Protein AF-A0A2D6HZ93-F1 (afdb_monomer_lite)

Structure (mmCIF, N/CA/C/O backbone):
data_AF-A0A2D6HZ93-F1
#
_entry.id   AF-A0A2D6HZ93-F1
#
loop_
_atom_site.group_PDB
_atom_site.id
_atom_site.type_symbol
_atom_site.label_atom_id
_atom_site.label_alt_id
_atom_site.label_comp_id
_atom_site.label_asym_id
_atom_site.label_entity_id
_atom_site.label_seq_id
_atom_site.pdbx_PDB_ins_code
_atom_site.Cartn_x
_atom_site.Cartn_y
_atom_site.Cartn_z
_atom_site.occupancy
_atom_site.B_iso_or_equiv
_atom_site.auth_seq_id
_atom_site.auth_comp_id
_atom_site.auth_asym_id
_atom_site.auth_atom_id
_atom_site.pdbx_PDB_model_num
ATOM 1 N N . MET A 1 1 ? -13.089 15.864 25.239 1.00 45.09 1 MET A N 1
ATOM 2 C CA . MET A 1 1 ? -12.842 14.523 24.675 1.00 45.09 1 MET A CA 1
ATOM 3 C C . MET A 1 1 ? -12.555 14.722 23.202 1.00 45.09 1 MET A C 1
ATOM 5 O O . MET A 1 1 ? -13.455 15.109 22.472 1.00 45.09 1 MET A O 1
ATOM 9 N N . THR A 1 2 ? -11.300 14.607 22.787 1.00 59.69 2 THR A N 1
ATOM 10 C CA . THR A 1 2 ? -10.955 14.538 21.364 1.00 59.69 2 THR A CA 1
ATOM 11 C C . THR A 1 2 ? -11.439 13.184 20.855 1.00 59.69 2 THR A C 1
ATOM 13 O O . THR A 1 2 ? -11.051 12.157 21.407 1.00 59.69 2 THR A O 1
ATOM 16 N N . ASN A 1 3 ? -12.339 13.175 19.868 1.00 73.50 3 ASN A N 1
ATOM 17 C CA . ASN A 1 3 ? -12.745 11.935 19.207 1.00 73.50 3 ASN A CA 1
ATOM 18 C C . ASN A 1 3 ? -11.493 11.325 18.564 1.00 73.50 3 ASN A C 1
ATOM 20 O O . ASN A 1 3 ? -10.877 11.964 17.708 1.00 73.50 3 ASN A O 1
ATOM 24 N N . ARG A 1 4 ? -11.080 10.135 19.014 1.00 82.44 4 ARG A N 1
ATOM 25 C CA . ARG A 1 4 ? -9.994 9.393 18.364 1.00 82.44 4 ARG A CA 1
ATOM 26 C C . ARG A 1 4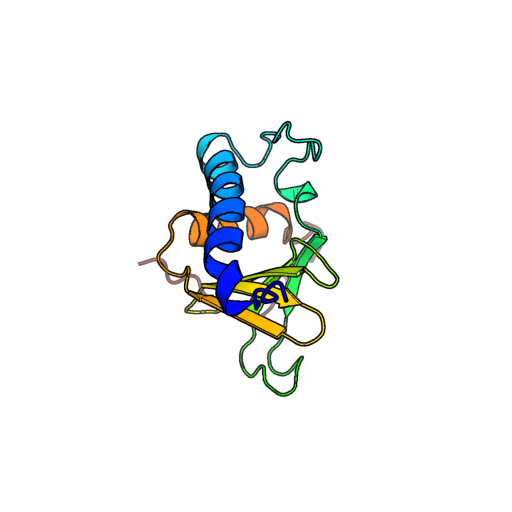 ? -10.496 8.989 16.981 1.00 82.44 4 ARG A C 1
ATOM 28 O O . ARG A 1 4 ? -11.541 8.354 16.889 1.00 82.44 4 ARG A O 1
ATOM 35 N N . LYS A 1 5 ? -9.773 9.387 15.935 1.00 89.06 5 LYS A N 1
ATOM 36 C CA . LYS A 1 5 ? -10.054 8.953 14.564 1.00 89.06 5 LYS A CA 1
ATOM 37 C C . LYS A 1 5 ? -9.798 7.448 14.441 1.00 89.06 5 LYS A C 1
ATOM 39 O O . LYS A 1 5 ? -8.817 6.958 15.002 1.00 89.06 5 LYS A O 1
ATOM 44 N N . THR A 1 6 ? -10.685 6.752 13.745 1.00 92.88 6 THR A N 1
ATOM 45 C CA . THR A 1 6 ? -10.560 5.330 13.391 1.00 92.88 6 THR A CA 1
ATOM 46 C C . THR A 1 6 ? -9.687 5.157 12.150 1.00 92.88 6 THR A C 1
ATOM 48 O O . THR A 1 6 ? -9.429 6.124 11.429 1.00 92.88 6 THR A O 1
ATOM 51 N N . CYS A 1 7 ? -9.267 3.930 11.848 1.00 94.31 7 CYS A N 1
ATOM 52 C CA . CYS A 1 7 ? -8.613 3.615 10.579 1.00 94.31 7 CYS A CA 1
ATOM 53 C C . CYS A 1 7 ? -9.510 3.983 9.393 1.00 94.31 7 CYS A C 1
ATOM 55 O O . CYS A 1 7 ? -9.018 4.523 8.407 1.00 94.31 7 CYS A O 1
ATOM 57 N N . SER A 1 8 ? -10.828 3.787 9.507 1.00 95.62 8 SER A N 1
ATOM 58 C CA . SER A 1 8 ? -11.777 4.174 8.456 1.00 95.62 8 SER A CA 1
ATOM 59 C C . SER A 1 8 ? -11.835 5.687 8.226 1.00 95.62 8 SER A C 1
ATOM 61 O O . SER A 1 8 ? -12.083 6.108 7.101 1.00 95.62 8 SER A O 1
ATOM 63 N N . ASP A 1 9 ? -11.588 6.504 9.254 1.00 95.00 9 ASP A N 1
ATOM 64 C CA . ASP A 1 9 ? -11.527 7.968 9.119 1.00 95.00 9 ASP A CA 1
ATOM 65 C C . ASP A 1 9 ? -10.211 8.451 8.483 1.00 95.00 9 ASP A C 1
ATOM 67 O O . ASP A 1 9 ? -10.104 9.610 8.077 1.00 95.00 9 ASP A O 1
ATOM 71 N N . LEU A 1 10 ? -9.180 7.598 8.472 1.00 95.12 10 LEU A N 1
ATOM 72 C CA . LEU A 1 10 ? -7.809 7.952 8.097 1.00 95.12 10 LEU A CA 1
ATOM 73 C C . LEU A 1 10 ? -7.370 7.346 6.765 1.00 95.12 10 LEU A C 1
ATOM 75 O O . LEU A 1 10 ? -6.578 7.969 6.061 1.00 95.12 10 LEU A O 1
ATOM 79 N N . VAL A 1 11 ? -7.892 6.171 6.405 1.00 97.00 11 VAL A N 1
ATOM 80 C CA . VAL A 1 11 ? -7.391 5.351 5.295 1.00 97.00 11 VAL A CA 1
ATOM 81 C C . VAL A 1 11 ? -7.324 6.106 3.971 1.00 97.00 11 VAL A C 1
ATOM 83 O O . VAL A 1 11 ? -6.335 5.976 3.260 1.00 97.00 11 VAL A O 1
ATOM 86 N N . GLU A 1 12 ? -8.315 6.941 3.650 1.00 96.88 12 GLU A N 1
ATOM 87 C CA . GLU A 1 12 ? -8.301 7.705 2.399 1.00 96.88 12 GLU A CA 1
ATOM 88 C C . GLU A 1 12 ? -7.183 8.746 2.357 1.00 96.88 12 GLU A C 1
ATOM 90 O O . GLU A 1 12 ? -6.573 8.941 1.309 1.00 96.88 12 GLU A O 1
ATOM 95 N N . GLN A 1 13 ? -6.926 9.432 3.474 1.00 96.38 13 GLN A N 1
ATOM 96 C CA . GLN A 1 13 ? -5.857 10.425 3.527 1.00 96.38 13 GLN A CA 1
ATOM 97 C C . GLN A 1 13 ? -4.497 9.732 3.483 1.00 96.38 13 GLN A C 1
ATOM 99 O O . GLN A 1 13 ? -3.664 10.103 2.668 1.00 96.38 13 GLN A O 1
ATOM 104 N N . CYS A 1 14 ? -4.306 8.677 4.280 1.00 95.44 14 CYS A N 1
ATOM 105 C CA . CYS A 1 14 ? -3.063 7.911 4.276 1.00 95.44 14 CYS A CA 1
ATOM 106 C C . CYS A 1 14 ? -2.778 7.291 2.898 1.00 95.44 14 CYS A C 1
ATOM 108 O O . CYS A 1 14 ? -1.641 7.330 2.438 1.00 95.44 14 CYS A O 1
ATOM 110 N N . MET A 1 15 ? -3.805 6.789 2.203 1.00 97.12 15 MET A N 1
ATOM 111 C CA . MET A 1 15 ? -3.675 6.306 0.826 1.00 97.12 15 MET A CA 1
ATOM 112 C C . MET A 1 15 ? -3.213 7.419 -0.117 1.00 97.12 15 MET A C 1
ATOM 114 O O . MET A 1 15 ? -2.284 7.198 -0.888 1.00 97.12 15 MET A O 1
ATOM 118 N N . LYS A 1 16 ? -3.821 8.613 -0.047 1.00 97.56 16 LYS A N 1
ATOM 119 C CA . LYS A 1 16 ? -3.444 9.754 -0.900 1.00 97.56 16 LYS A CA 1
ATOM 120 C C . LYS A 1 16 ? -2.002 10.187 -0.663 1.00 97.56 16 LYS A C 1
ATOM 122 O O . LYS A 1 16 ? -1.283 10.358 -1.639 1.00 97.56 16 LYS A O 1
ATOM 127 N N . ASP A 1 17 ? -1.585 10.275 0.598 1.00 94.75 17 ASP A N 1
ATOM 128 C CA . ASP A 1 17 ? -0.213 10.636 0.962 1.00 94.75 17 ASP A CA 1
ATOM 129 C C . ASP A 1 17 ? 0.788 9.628 0.361 1.00 94.75 17 ASP A C 1
ATOM 131 O O . ASP A 1 17 ? 1.772 10.012 -0.261 1.00 94.75 17 ASP A O 1
ATOM 135 N N . ARG A 1 18 ? 0.509 8.317 0.451 1.00 94.94 18 ARG A N 1
ATOM 136 C CA . ARG A 1 18 ? 1.363 7.292 -0.182 1.00 94.94 18 ARG A CA 1
ATOM 137 C C . ARG A 1 18 ? 1.298 7.319 -1.708 1.00 94.94 18 ARG A C 1
ATOM 139 O O . ARG A 1 18 ? 2.304 7.079 -2.368 1.00 94.94 18 ARG A O 1
ATOM 146 N N . ALA A 1 19 ? 0.135 7.614 -2.280 1.00 96.75 19 ALA A N 1
ATOM 147 C CA . ALA A 1 19 ? -0.029 7.723 -3.723 1.00 96.75 19 ALA A CA 1
ATOM 148 C C . ALA A 1 19 ? 0.780 8.886 -4.313 1.00 96.75 19 ALA A C 1
ATOM 150 O O . ALA A 1 19 ? 1.208 8.783 -5.460 1.00 96.75 19 ALA A O 1
ATOM 151 N N . GLU A 1 20 ? 0.993 9.976 -3.572 1.00 95.81 20 GLU A N 1
ATOM 152 C CA . GLU A 1 20 ? 1.878 11.070 -3.993 1.00 95.81 20 GLU A CA 1
ATOM 153 C C . GLU A 1 20 ? 3.327 10.592 -4.130 1.00 95.81 20 GLU A C 1
ATOM 155 O O . GLU A 1 20 ? 3.937 10.814 -5.177 1.00 95.81 20 GLU A O 1
ATOM 160 N N . ASP A 1 21 ? 3.826 9.831 -3.154 1.00 94.50 21 ASP A N 1
ATOM 161 C CA . ASP A 1 21 ? 5.161 9.226 -3.221 1.00 94.50 21 ASP A CA 1
ATOM 162 C C . ASP A 1 21 ? 5.282 8.268 -4.423 1.00 94.50 21 ASP A C 1
ATOM 164 O O . ASP A 1 21 ? 6.226 8.344 -5.208 1.00 94.50 21 ASP A O 1
ATOM 168 N N . PHE A 1 22 ? 4.291 7.398 -4.650 1.00 96.00 22 PHE A N 1
ATOM 169 C CA . PHE A 1 22 ? 4.315 6.484 -5.802 1.00 96.00 22 PHE A CA 1
ATOM 170 C C . PHE A 1 22 ? 4.248 7.209 -7.144 1.00 96.00 22 PHE A C 1
ATOM 172 O O . PHE A 1 22 ? 4.945 6.829 -8.083 1.00 96.00 22 PHE A O 1
ATOM 179 N N . LYS A 1 23 ? 3.446 8.272 -7.244 1.00 96.25 23 LYS A N 1
ATOM 180 C CA . LYS A 1 23 ? 3.374 9.099 -8.455 1.00 96.25 23 LYS A CA 1
ATOM 181 C C . LYS A 1 23 ? 4.690 9.819 -8.724 1.00 96.25 23 LYS A C 1
ATOM 183 O O . LYS A 1 23 ? 5.056 9.952 -9.887 1.00 96.25 23 LYS A O 1
ATOM 188 N N . PHE A 1 24 ? 5.414 10.221 -7.681 1.00 95.06 24 PHE A N 1
ATOM 189 C CA . PHE A 1 24 ? 6.754 10.776 -7.828 1.00 95.06 24 PHE A CA 1
ATOM 190 C C . PHE A 1 24 ? 7.693 9.775 -8.516 1.00 95.06 24 PHE A C 1
ATOM 192 O O . PHE A 1 24 ? 8.271 10.100 -9.549 1.00 95.06 24 PHE A O 1
ATOM 199 N N . TRP A 1 25 ? 7.799 8.533 -8.037 1.00 95.75 25 TRP A N 1
ATOM 200 C CA . TRP A 1 25 ? 8.650 7.540 -8.714 1.00 95.75 25 TRP A CA 1
ATOM 201 C C . TRP A 1 25 ? 8.120 7.114 -10.085 1.00 95.75 25 TRP A C 1
ATOM 203 O O . TRP A 1 25 ? 8.910 6.801 -10.972 1.00 95.75 25 TRP A O 1
ATOM 213 N N . MET A 1 26 ? 6.804 7.144 -10.299 1.00 95.50 26 MET A N 1
ATOM 214 C CA . MET A 1 26 ? 6.222 6.909 -11.621 1.00 95.50 26 MET A CA 1
ATOM 215 C C . MET A 1 26 ? 6.653 7.980 -12.637 1.00 95.50 26 MET A C 1
ATOM 217 O O . MET A 1 26 ? 6.828 7.671 -13.814 1.00 95.50 26 MET A O 1
ATOM 221 N N . GLU A 1 27 ? 6.835 9.228 -12.197 1.00 95.81 27 GLU A N 1
ATOM 222 C CA . GLU A 1 27 ? 7.279 10.344 -13.040 1.00 95.81 27 GLU A CA 1
ATOM 223 C C . GLU A 1 27 ? 8.807 10.398 -13.199 1.00 95.81 27 GLU A C 1
ATOM 225 O O . GLU A 1 27 ? 9.306 10.631 -14.301 1.00 95.81 27 GLU A O 1
ATOM 230 N N . PHE A 1 28 ? 9.554 10.176 -12.114 1.00 94.50 28 PHE A N 1
ATOM 231 C CA . PHE A 1 28 ? 11.001 10.415 -12.055 1.00 94.50 28 PHE A CA 1
ATOM 232 C C . PHE A 1 28 ? 11.866 9.145 -12.092 1.00 94.50 28 PHE A C 1
ATOM 234 O O . PHE A 1 28 ? 13.089 9.260 -12.174 1.00 94.50 28 PHE A O 1
ATOM 241 N N . GLY A 1 29 ? 11.254 7.959 -12.075 1.00 94.44 29 GLY A N 1
ATOM 242 C CA . GLY A 1 29 ? 11.926 6.654 -12.047 1.00 94.44 29 GLY A CA 1
ATOM 243 C C . GLY A 1 29 ? 12.120 6.109 -10.623 1.00 94.44 29 GLY A C 1
ATOM 244 O O . GLY A 1 29 ? 12.229 6.899 -9.684 1.00 94.44 29 GLY A O 1
ATOM 245 N N . PRO A 1 30 ? 12.171 4.774 -10.424 1.00 93.12 30 PRO A N 1
ATOM 246 C CA . PRO A 1 30 ? 12.215 4.152 -9.093 1.00 93.12 30 PRO A CA 1
ATOM 247 C C . PRO A 1 30 ? 13.501 4.450 -8.304 1.00 93.12 30 PRO A C 1
ATOM 249 O O . PRO A 1 30 ? 13.488 4.435 -7.076 1.00 93.12 30 PRO A O 1
ATOM 252 N N . GLU A 1 31 ? 14.591 4.782 -8.991 1.00 92.00 31 GLU A N 1
ATOM 253 C CA . GLU A 1 31 ? 15.865 5.247 -8.428 1.00 92.00 31 GLU A CA 1
ATOM 254 C C . GLU A 1 31 ? 15.855 6.698 -7.912 1.00 92.00 31 GLU A C 1
ATOM 256 O O . GLU A 1 31 ? 16.792 7.106 -7.214 1.00 92.00 31 GLU A O 1
ATOM 261 N N . ALA A 1 32 ? 14.825 7.491 -8.237 1.00 92.50 32 ALA A N 1
ATOM 262 C CA . ALA A 1 32 ? 14.691 8.847 -7.715 1.00 92.50 32 ALA A CA 1
ATOM 263 C C . ALA A 1 32 ? 14.560 8.832 -6.181 1.00 92.50 32 ALA A C 1
ATOM 265 O O . ALA A 1 32 ? 14.030 7.893 -5.594 1.00 92.50 32 ALA A O 1
ATOM 266 N N . ARG A 1 33 ? 15.045 9.878 -5.504 1.00 89.75 33 ARG A N 1
ATOM 267 C CA . ARG A 1 33 ? 15.026 9.963 -4.034 1.00 89.75 33 ARG A CA 1
ATOM 268 C C . ARG A 1 33 ? 14.029 11.009 -3.563 1.00 89.75 33 ARG A C 1
ATOM 270 O O . ARG A 1 33 ? 14.038 12.130 -4.066 1.00 89.75 33 ARG A O 1
ATOM 277 N N . ILE A 1 34 ? 13.237 10.663 -2.551 1.00 83.00 34 ILE A N 1
ATOM 278 C CA . ILE A 1 34 ? 12.368 11.615 -1.850 1.00 83.00 34 ILE A CA 1
ATOM 279 C C . ILE A 1 34 ? 13.155 12.239 -0.685 1.00 83.00 34 ILE A C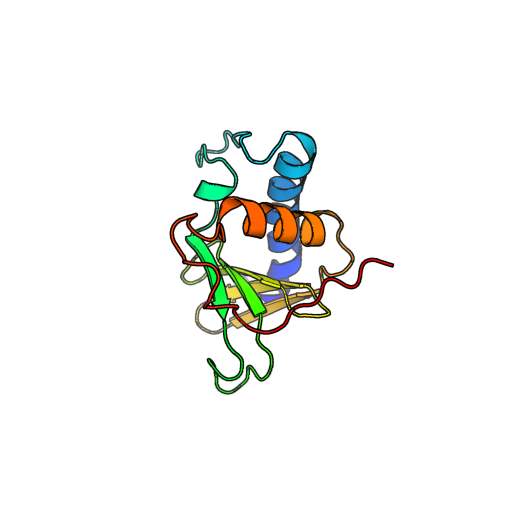 1
ATOM 281 O O . ILE A 1 34 ? 13.521 11.561 0.281 1.00 83.00 34 ILE A O 1
ATOM 285 N N . GLU A 1 35 ? 13.428 13.545 -0.769 1.00 71.31 35 GLU A N 1
ATOM 286 C CA . GLU A 1 35 ? 14.218 14.311 0.212 1.00 71.31 35 GLU A CA 1
ATOM 287 C C . GLU A 1 35 ? 13.418 14.736 1.470 1.00 71.31 35 GLU A C 1
ATOM 289 O O . GLU A 1 35 ? 13.691 15.774 2.056 1.00 71.31 35 GLU A O 1
ATOM 294 N N . ASP A 1 36 ? 12.471 13.926 1.957 1.00 62.12 36 ASP A N 1
ATOM 295 C CA . ASP A 1 36 ? 11.686 14.214 3.181 1.00 62.12 36 ASP A CA 1
ATOM 296 C C . ASP A 1 36 ? 12.176 13.420 4.406 1.00 62.12 36 ASP A C 1
ATOM 298 O O . ASP A 1 36 ? 11.424 12.799 5.159 1.00 62.12 36 ASP A O 1
ATOM 302 N N . GLY A 1 37 ? 13.496 13.389 4.606 1.00 52.50 37 GLY A N 1
ATOM 303 C CA . GLY A 1 37 ? 14.127 12.713 5.750 1.00 52.50 37 GLY A CA 1
ATOM 304 C C . GLY A 1 37 ? 14.140 11.180 5.679 1.00 52.50 37 GLY A C 1
ATOM 305 O O . GLY A 1 37 ? 14.702 10.543 6.569 1.00 52.50 37 GLY A O 1
ATOM 306 N N . LYS A 1 38 ? 13.571 10.592 4.619 1.00 53.19 38 LYS A N 1
ATOM 307 C CA . LYS A 1 38 ? 13.672 9.159 4.301 1.00 53.19 38 LYS A CA 1
ATOM 308 C C . LYS A 1 38 ? 14.756 8.864 3.267 1.00 53.19 38 LYS A C 1
ATOM 310 O O . LYS A 1 38 ? 15.380 7.817 3.356 1.00 53.19 38 LYS A O 1
ATOM 315 N N . GLY A 1 39 ? 15.026 9.796 2.344 1.00 57.97 39 GLY A N 1
ATOM 316 C CA . GLY A 1 39 ? 16.167 9.751 1.422 1.00 57.97 39 GLY A CA 1
ATOM 317 C C . GLY A 1 39 ? 16.253 8.497 0.546 1.00 57.97 39 GLY A C 1
ATOM 318 O O . GLY A 1 39 ? 17.306 8.270 -0.052 1.00 57.97 39 GLY A O 1
ATOM 319 N N . SER A 1 40 ? 15.191 7.694 0.487 1.00 77.88 40 SER A N 1
ATOM 320 C CA . SER A 1 40 ? 15.173 6.377 -0.131 1.00 77.88 40 SER A CA 1
ATOM 321 C C . SER A 1 40 ? 14.628 6.441 -1.555 1.00 77.88 40 SER A C 1
ATOM 323 O O . SER A 1 40 ? 13.782 7.274 -1.893 1.00 77.88 40 SER A O 1
ATOM 325 N N . ASN A 1 41 ? 15.169 5.565 -2.389 1.00 89.06 41 ASN A N 1
ATOM 326 C CA . ASN A 1 41 ? 14.574 5.095 -3.634 1.00 89.06 41 ASN A CA 1
ATOM 327 C C . ASN A 1 41 ? 13.468 4.062 -3.326 1.00 89.06 41 ASN A C 1
ATOM 329 O O . ASN A 1 41 ? 13.244 3.698 -2.168 1.00 89.06 41 ASN A O 1
ATOM 333 N N . LEU A 1 42 ? 12.733 3.625 -4.348 1.00 91.88 42 LEU A N 1
ATOM 334 C CA . LEU A 1 42 ? 11.532 2.801 -4.177 1.00 91.88 42 LEU A CA 1
ATOM 335 C C . LEU A 1 42 ? 11.800 1.439 -3.501 1.00 91.88 42 LEU A C 1
ATOM 337 O O . LEU A 1 42 ? 11.005 0.983 -2.674 1.00 91.88 42 LEU A O 1
ATOM 341 N N . ASP A 1 43 ? 12.920 0.799 -3.824 1.00 89.19 43 ASP A N 1
ATOM 342 C CA . ASP A 1 43 ? 13.364 -0.487 -3.271 1.00 89.19 43 ASP A CA 1
ATOM 343 C C . ASP A 1 43 ? 13.751 -0.404 -1.785 1.00 89.19 43 ASP A C 1
ATOM 345 O O . ASP A 1 43 ? 13.563 -1.375 -1.054 1.00 89.19 43 ASP A O 1
ATOM 349 N N . GLU A 1 44 ? 14.201 0.759 -1.307 1.00 89.69 44 GLU A N 1
ATOM 350 C CA . GLU A 1 44 ? 14.490 1.012 0.114 1.00 89.69 44 GLU A CA 1
ATOM 351 C C . GLU A 1 44 ? 13.302 1.637 0.876 1.00 89.69 44 GLU A C 1
ATOM 353 O O . GLU A 1 44 ? 13.349 1.783 2.099 1.00 89.69 44 GLU A O 1
ATOM 358 N N . TYR A 1 45 ? 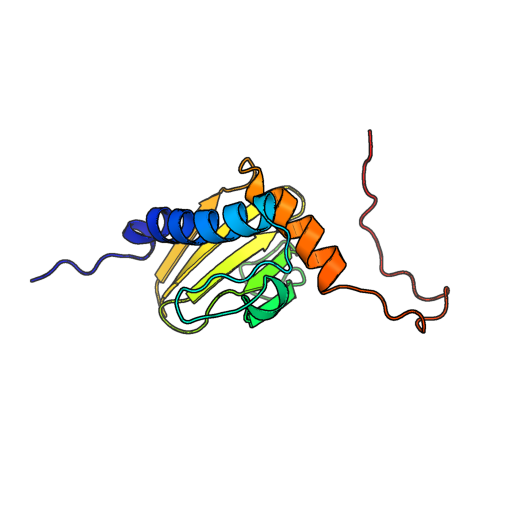12.239 2.053 0.180 1.00 91.75 45 TYR A N 1
ATOM 359 C CA . TYR A 1 45 ? 11.114 2.771 0.789 1.00 91.75 45 TYR A CA 1
ATOM 360 C C . TYR A 1 45 ? 10.185 1.872 1.616 1.00 91.75 45 TYR A C 1
ATOM 362 O O . TYR A 1 45 ? 9.676 2.290 2.661 1.00 91.75 45 TYR A O 1
ATOM 370 N N . GLY A 1 46 ? 9.953 0.647 1.148 1.00 91.75 46 GLY A N 1
ATOM 371 C CA . GLY A 1 46 ? 9.134 -0.346 1.836 1.00 91.75 46 GLY A CA 1
ATOM 372 C C . GLY A 1 46 ? 9.944 -1.220 2.791 1.00 91.75 46 GLY A C 1
ATOM 373 O O . GLY A 1 46 ? 11.162 -1.318 2.713 1.00 91.75 46 GLY A O 1
ATOM 374 N N . LEU A 1 47 ? 9.247 -1.913 3.686 1.00 92.81 47 LEU A N 1
ATOM 375 C CA . LEU A 1 47 ? 9.822 -2.919 4.585 1.00 92.81 47 LEU A CA 1
ATOM 376 C C . LEU A 1 47 ? 9.938 -4.299 3.937 1.00 92.81 47 LEU A C 1
ATOM 378 O O . LEU A 1 47 ? 10.663 -5.156 4.438 1.00 92.81 47 LEU A O 1
ATOM 382 N N . GLY A 1 48 ? 9.198 -4.534 2.856 1.00 92.50 48 GLY A N 1
ATOM 383 C CA . GLY A 1 48 ? 9.293 -5.769 2.095 1.00 92.50 48 GLY A CA 1
ATOM 384 C C . GLY A 1 48 ? 8.206 -5.908 1.042 1.00 92.50 48 GLY A C 1
ATOM 385 O O . GLY A 1 48 ? 7.108 -5.362 1.175 1.00 92.50 48 GLY A O 1
ATOM 386 N N . PHE A 1 49 ? 8.524 -6.685 0.011 1.00 95.38 49 PHE A N 1
ATOM 387 C CA . PHE A 1 49 ? 7.594 -7.119 -1.018 1.00 95.38 49 PHE A CA 1
ATOM 388 C C . PHE A 1 49 ? 7.584 -8.646 -1.059 1.00 95.38 49 PHE A C 1
ATOM 390 O O . PHE A 1 49 ? 8.593 -9.267 -1.384 1.00 95.38 49 PHE A O 1
ATOM 397 N N . ASN A 1 50 ? 6.482 -9.271 -0.640 1.00 94.69 50 ASN A N 1
ATOM 398 C CA . ASN A 1 50 ? 6.438 -10.720 -0.455 1.00 94.69 50 ASN A CA 1
ATOM 399 C C . ASN A 1 50 ? 5.093 -11.324 -0.862 1.00 94.69 50 ASN A C 1
ATOM 401 O O . ASN A 1 50 ? 4.034 -10.739 -0.636 1.00 94.69 50 ASN A O 1
ATOM 405 N N . ARG A 1 51 ? 5.124 -12.546 -1.400 1.00 94.62 51 ARG A N 1
ATOM 406 C CA . ARG A 1 51 ? 3.907 -13.321 -1.650 1.00 94.62 51 ARG A CA 1
ATOM 407 C C . ARG A 1 51 ? 3.335 -13.852 -0.334 1.00 94.62 51 ARG A C 1
ATOM 409 O O . ARG A 1 51 ? 4.056 -14.422 0.484 1.00 94.62 51 ARG A O 1
ATOM 416 N N . VAL A 1 52 ? 2.028 -13.701 -0.156 1.00 95.19 52 VAL A N 1
ATOM 417 C CA . VAL A 1 52 ? 1.225 -14.302 0.911 1.00 95.19 52 VAL A CA 1
ATOM 418 C C . VAL A 1 52 ? 0.352 -15.378 0.272 1.00 95.19 52 VAL A C 1
ATOM 420 O O . VAL A 1 52 ? -0.484 -15.092 -0.585 1.00 95.19 52 VAL A O 1
ATOM 423 N N . SER A 1 53 ? 0.574 -16.637 0.647 1.00 93.94 53 SER A N 1
ATOM 424 C CA . SER A 1 53 ? -0.203 -17.769 0.131 1.00 93.94 53 SER A CA 1
ATOM 425 C C . SER A 1 53 ? -1.651 -17.716 0.618 1.00 93.94 53 SER A C 1
ATOM 427 O O . SER A 1 53 ? -1.939 -17.137 1.663 1.00 93.94 53 SER A O 1
ATOM 429 N N . ALA A 1 54 ? -2.571 -18.330 -0.123 1.00 93.62 54 ALA A N 1
ATOM 430 C CA . ALA A 1 54 ? -3.944 -18.526 0.335 1.00 93.62 54 ALA A CA 1
ATOM 431 C C . ALA A 1 54 ? -3.958 -19.271 1.678 1.00 93.62 54 ALA A C 1
ATOM 433 O O . ALA A 1 54 ? -3.146 -20.175 1.885 1.00 93.62 54 ALA A O 1
ATOM 434 N N . HIS A 1 55 ? -4.883 -18.902 2.563 1.00 93.25 55 HIS A N 1
ATOM 435 C CA . HIS A 1 55 ? -5.047 -19.483 3.897 1.00 93.25 55 HIS A CA 1
ATOM 436 C C . HIS A 1 55 ? -3.809 -19.352 4.800 1.00 93.25 55 HIS A C 1
ATOM 438 O O . HIS A 1 55 ? -3.614 -20.162 5.704 1.00 93.25 55 HIS A O 1
ATOM 444 N N . THR A 1 56 ? -2.967 -18.335 4.575 1.00 93.25 56 THR A N 1
ATOM 445 C CA . THR A 1 56 ? -1.927 -17.962 5.551 1.00 93.25 56 THR A CA 1
ATOM 446 C C . THR A 1 56 ? -2.571 -17.428 6.831 1.00 93.25 56 THR A C 1
ATOM 448 O O . THR A 1 56 ? -2.079 -17.692 7.927 1.00 93.25 56 THR A O 1
ATOM 451 N N . PHE A 1 57 ? -3.686 -16.705 6.685 1.00 90.00 57 PHE A N 1
ATOM 452 C CA . PHE A 1 57 ? -4.554 -16.271 7.780 1.00 90.00 57 PHE A CA 1
ATOM 453 C C . PHE A 1 57 ? -5.949 -16.897 7.635 1.00 90.00 57 PHE A C 1
ATOM 455 O O . PHE A 1 57 ? -6.382 -17.205 6.520 1.00 90.00 57 PHE A O 1
ATOM 462 N N . ASP A 1 58 ? -6.655 -17.075 8.757 1.00 88.12 58 ASP A N 1
ATOM 463 C CA . ASP A 1 58 ? -7.943 -17.789 8.806 1.00 88.12 58 ASP A CA 1
ATOM 464 C C . ASP A 1 58 ? -9.024 -17.154 7.907 1.00 88.12 58 ASP A C 1
ATOM 466 O O . ASP A 1 58 ? -9.866 -17.856 7.348 1.00 88.12 58 ASP A O 1
ATOM 470 N N . ASP A 1 59 ? -8.993 -15.832 7.729 1.00 88.75 59 ASP A N 1
ATOM 471 C CA . ASP A 1 59 ? -9.958 -15.029 6.968 1.00 88.75 59 ASP A CA 1
ATOM 472 C C . ASP A 1 59 ? -9.451 -14.601 5.577 1.00 88.75 59 ASP A C 1
ATOM 474 O O . ASP A 1 59 ? -10.018 -13.716 4.932 1.00 88.75 59 ASP A O 1
ATOM 478 N N . GLN A 1 60 ? -8.401 -15.255 5.081 1.00 91.75 60 GLN A N 1
ATOM 479 C CA . GLN A 1 60 ? -7.700 -14.883 3.856 1.00 91.75 60 GLN A CA 1
ATOM 480 C C . GLN A 1 60 ? -7.693 -16.042 2.838 1.00 91.75 60 GLN A C 1
ATOM 482 O O . GLN A 1 60 ? -6.717 -16.784 2.741 1.00 91.75 60 GLN A O 1
ATOM 487 N N . PRO A 1 61 ? -8.770 -16.233 2.050 1.00 92.44 61 PRO A N 1
ATOM 488 C CA . PRO A 1 61 ? -8.888 -17.371 1.130 1.00 92.44 61 PRO A CA 1
ATOM 489 C C . PRO A 1 61 ? -8.065 -17.241 -0.163 1.00 92.44 61 PRO A C 1
ATOM 491 O O . PRO A 1 61 ? -7.833 -18.235 -0.841 1.00 92.44 61 PRO A O 1
ATOM 494 N N . GLU A 1 62 ? -7.631 -16.036 -0.531 1.00 94.19 62 GLU A N 1
ATOM 495 C CA . GLU A 1 62 ? -6.949 -15.758 -1.802 1.00 94.19 62 GLU A CA 1
ATOM 496 C C . GLU A 1 62 ? -5.501 -15.337 -1.574 1.00 94.19 62 GLU A C 1
ATOM 498 O O . GLU A 1 62 ? -5.251 -14.462 -0.749 1.00 94.19 62 GLU A O 1
ATOM 503 N N . ALA A 1 63 ? -4.557 -15.895 -2.335 1.00 94.69 63 ALA A N 1
ATOM 504 C CA . ALA A 1 63 ? -3.165 -15.445 -2.320 1.00 94.69 63 ALA A CA 1
ATOM 505 C C . ALA A 1 63 ? -3.017 -14.026 -2.903 1.00 94.69 63 ALA A C 1
ATOM 507 O O . ALA A 1 63 ? -3.770 -13.636 -3.795 1.00 94.69 63 ALA A O 1
ATOM 508 N N . TYR A 1 64 ? -2.019 -13.280 -2.432 1.00 96.56 64 TYR A N 1
ATOM 509 C CA . TYR A 1 64 ? -1.691 -11.941 -2.933 1.00 96.56 64 TYR A CA 1
ATOM 510 C C . TYR A 1 64 ? -0.212 -11.614 -2.728 1.00 96.56 64 TYR A C 1
ATOM 512 O O . TYR A 1 64 ? 0.454 -12.223 -1.891 1.00 96.56 64 TYR A O 1
ATOM 520 N N . TYR A 1 65 ? 0.305 -10.632 -3.461 1.00 97.31 65 TYR A N 1
ATOM 521 C CA . TYR A 1 65 ? 1.571 -9.985 -3.116 1.00 97.31 65 TYR A CA 1
ATOM 522 C C . TYR A 1 65 ? 1.317 -8.830 -2.161 1.00 97.31 65 TYR A C 1
ATOM 524 O O . TYR A 1 65 ? 0.367 -8.067 -2.329 1.00 97.31 65 TYR A O 1
ATOM 532 N N . ARG A 1 66 ? 2.167 -8.695 -1.151 1.00 97.19 66 ARG A N 1
ATOM 533 C CA . ARG A 1 66 ? 2.102 -7.629 -0.161 1.00 97.19 66 ARG A CA 1
ATOM 534 C C . ARG A 1 66 ? 3.322 -6.742 -0.293 1.00 97.19 66 ARG A C 1
ATOM 536 O O . ARG A 1 66 ? 4.434 -7.230 -0.122 1.00 97.19 66 ARG A O 1
ATOM 543 N N . TYR A 1 67 ? 3.095 -5.451 -0.492 1.00 97.38 67 TYR A N 1
ATOM 544 C CA . TYR A 1 67 ? 4.099 -4.424 -0.259 1.00 97.38 67 TYR A CA 1
ATOM 545 C C . TYR A 1 67 ? 3.846 -3.764 1.093 1.00 97.38 67 TYR A C 1
ATOM 547 O O . TYR A 1 67 ? 2.866 -3.041 1.267 1.00 97.38 67 TYR A O 1
ATOM 555 N N . GLN A 1 68 ? 4.697 -4.060 2.070 1.00 96.00 68 GLN A N 1
ATOM 556 C CA . GLN A 1 68 ? 4.574 -3.550 3.430 1.00 96.00 68 GLN A CA 1
ATOM 557 C C . GLN A 1 68 ? 5.341 -2.230 3.557 1.00 96.00 68 GLN A C 1
ATOM 559 O O . GLN A 1 68 ? 6.544 -2.200 3.324 1.00 96.00 68 GLN A O 1
ATOM 564 N N . LEU A 1 69 ? 4.668 -1.147 3.950 1.00 93.75 69 LEU A N 1
ATOM 565 C CA . LEU A 1 69 ? 5.240 0.207 4.005 1.00 93.75 69 LEU A CA 1
ATOM 566 C C . LEU A 1 69 ? 5.627 0.634 5.422 1.00 93.75 69 LEU A C 1
ATOM 568 O O . LEU A 1 69 ? 6.566 1.405 5.620 1.00 93.75 69 LEU A O 1
ATOM 572 N N . SER A 1 70 ? 4.902 0.143 6.422 1.00 91.81 70 SER A N 1
ATOM 573 C CA . SER A 1 70 ? 5.220 0.361 7.829 1.00 91.81 70 SER A CA 1
ATOM 574 C C . SER A 1 70 ? 4.710 -0.791 8.697 1.00 91.81 70 SER A C 1
ATOM 576 O O . SER A 1 70 ? 4.038 -1.713 8.229 1.00 91.81 70 SER A O 1
ATOM 578 N N . TRP A 1 71 ? 5.066 -0.782 9.978 1.00 85.56 71 TRP A N 1
ATOM 579 C CA . TRP A 1 71 ? 4.711 -1.824 10.938 1.00 85.56 71 TRP A CA 1
ATOM 580 C C . TRP A 1 71 ? 4.389 -1.200 12.298 1.00 85.56 71 TRP A C 1
ATOM 582 O O . TRP A 1 71 ? 4.929 -0.152 12.650 1.00 85.56 71 TRP A O 1
ATOM 592 N N . GLY A 1 72 ? 3.530 -1.867 13.072 1.00 80.75 72 GLY A N 1
ATOM 593 C CA . GLY A 1 72 ? 3.016 -1.359 14.345 1.00 80.75 72 GLY A CA 1
ATOM 594 C C . GLY A 1 72 ? 1.640 -0.704 14.202 1.00 80.75 72 GLY A C 1
ATOM 595 O O . GLY A 1 72 ? 0.926 -0.949 13.238 1.00 80.75 72 GLY A O 1
ATOM 596 N N . GLY A 1 73 ? 1.245 0.089 15.195 1.00 76.06 73 GLY A N 1
ATOM 597 C CA . GLY A 1 73 ? -0.006 0.848 15.172 1.00 76.06 73 GLY A CA 1
ATOM 598 C C . GLY A 1 73 ? 0.307 2.338 15.185 1.00 76.06 73 GLY A C 1
ATOM 599 O O . GLY A 1 73 ? 0.523 2.874 16.279 1.00 76.06 73 GLY A O 1
ATOM 600 N N . PRO A 1 74 ? 0.424 2.993 14.014 1.00 88.75 74 PRO A N 1
ATOM 601 C CA . PRO A 1 74 ? -0.128 2.587 12.710 1.00 88.75 74 PRO A CA 1
ATOM 602 C C . PRO A 1 74 ? 0.816 1.803 11.771 1.00 88.75 74 PRO A C 1
ATOM 604 O O . PRO A 1 74 ? 2.036 1.954 11.836 1.00 88.75 74 PRO A O 1
ATOM 607 N N . SER A 1 75 ? 0.219 1.018 10.867 1.00 93.31 75 SER A N 1
ATOM 608 C CA . SER A 1 75 ? 0.854 0.277 9.770 1.00 93.31 75 SER A CA 1
ATOM 609 C C . SER A 1 75 ? 0.091 0.489 8.457 1.00 93.31 75 SER A C 1
ATOM 611 O O . SER A 1 75 ? -1.121 0.706 8.458 1.00 93.31 75 SER A O 1
ATOM 613 N N . ASP A 1 76 ? 0.791 0.420 7.329 1.00 94.81 76 ASP A N 1
ATOM 614 C CA . ASP A 1 76 ? 0.208 0.467 5.994 1.00 94.81 76 ASP A CA 1
ATOM 615 C C . ASP A 1 76 ? 0.862 -0.515 5.021 1.00 94.81 76 ASP A C 1
ATOM 617 O O . ASP A 1 76 ? 2.046 -0.855 5.121 1.00 94.81 76 ASP A O 1
ATOM 621 N N . GLU A 1 77 ? 0.056 -0.988 4.076 1.00 97.0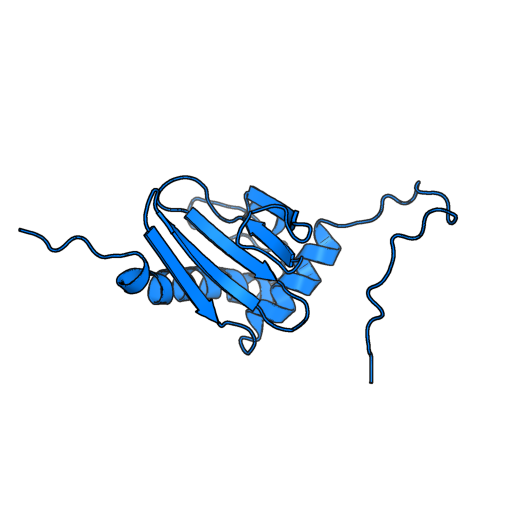6 77 GLU A N 1
ATOM 622 C CA . GLU A 1 77 ? 0.465 -1.957 3.064 1.00 97.06 77 GLU A CA 1
ATOM 623 C C . GLU A 1 77 ? -0.414 -1.870 1.808 1.00 97.06 77 GLU A C 1
ATOM 625 O O . GLU A 1 77 ? -1.589 -1.504 1.870 1.00 97.06 77 GLU A O 1
ATOM 630 N N . VAL A 1 78 ? 0.154 -2.247 0.663 1.00 98.19 78 VAL A N 1
ATOM 631 C CA . VAL A 1 78 ? -0.580 -2.454 -0.593 1.00 98.19 78 VAL A CA 1
ATOM 632 C C . VAL A 1 78 ? -0.644 -3.951 -0.867 1.00 98.19 78 VAL A C 1
ATOM 634 O O . VAL A 1 78 ? 0.374 -4.646 -0.816 1.00 98.19 78 VAL A O 1
ATOM 637 N N . ARG A 1 79 ? -1.845 -4.464 -1.131 1.00 97.81 79 ARG A N 1
ATOM 638 C CA . ARG A 1 79 ? -2.098 -5.879 -1.409 1.00 97.81 79 ARG A CA 1
ATOM 639 C C . ARG A 1 79 ? -2.552 -6.049 -2.855 1.00 97.81 79 ARG A C 1
ATOM 641 O O . ARG A 1 79 ? -3.577 -5.495 -3.247 1.00 97.81 79 ARG A O 1
ATOM 648 N N . PHE A 1 80 ? -1.808 -6.840 -3.618 1.00 97.88 80 PHE A N 1
ATOM 649 C CA . PHE A 1 80 ? -2.045 -7.120 -5.033 1.00 97.88 80 PHE A CA 1
ATOM 650 C C . PHE A 1 80 ? -2.608 -8.532 -5.193 1.00 97.88 80 PHE A C 1
ATOM 652 O O . PHE A 1 80 ? -1.884 -9.525 -5.072 1.00 97.88 80 PHE A O 1
ATOM 659 N N . PHE A 1 81 ? -3.914 -8.618 -5.422 1.00 96.62 81 PHE A N 1
ATOM 660 C CA . PHE A 1 81 ? -4.611 -9.862 -5.734 1.00 96.62 81 PHE A CA 1
ATOM 661 C C . PHE A 1 81 ? -4.684 -10.057 -7.253 1.00 96.62 81 PHE A C 1
ATOM 663 O O . PHE A 1 81 ? -4.367 -9.158 -8.026 1.00 96.62 81 PHE A O 1
ATOM 670 N N . GLN A 1 82 ? -5.198 -11.210 -7.687 1.00 91.94 82 GLN A N 1
ATOM 671 C CA . GLN 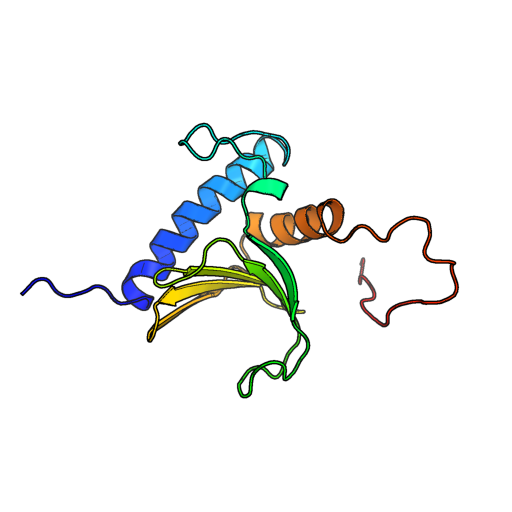A 1 82 ? -5.414 -11.524 -9.106 1.00 91.94 82 GLN A CA 1
ATOM 672 C C . GLN A 1 82 ? -6.195 -10.453 -9.879 1.00 91.94 82 GLN A C 1
ATOM 674 O O . GLN A 1 82 ? -5.934 -10.217 -11.053 1.00 91.94 82 GLN A O 1
ATOM 679 N N . ASN A 1 83 ? -7.225 -9.886 -9.251 1.00 92.94 83 ASN A N 1
ATOM 680 C CA . ASN A 1 83 ? -8.235 -9.064 -9.916 1.00 92.94 83 ASN A CA 1
ATOM 681 C C . ASN A 1 83 ? -8.518 -7.738 -9.204 1.00 92.94 83 ASN A C 1
ATOM 683 O O . ASN A 1 83 ? -9.419 -7.014 -9.625 1.00 92.94 83 ASN A O 1
ATOM 687 N N . ARG A 1 84 ? -7.809 -7.449 -8.110 1.00 96.50 84 ARG A N 1
ATOM 688 C CA . ARG A 1 84 ? -8.003 -6.237 -7.316 1.00 96.50 84 ARG A CA 1
ATOM 689 C C . ARG A 1 84 ? -6.715 -5.818 -6.630 1.00 96.50 84 ARG A C 1
ATOM 691 O O . ARG A 1 84 ? -5.880 -6.659 -6.293 1.00 96.50 84 ARG A O 1
ATOM 698 N N . ILE A 1 85 ? -6.606 -4.528 -6.362 1.00 98.25 85 ILE A N 1
ATOM 699 C CA . ILE A 1 85 ? -5.519 -3.951 -5.580 1.00 98.25 85 ILE A CA 1
ATOM 700 C C . ILE A 1 85 ? -6.134 -3.161 -4.433 1.00 98.25 85 ILE A C 1
ATOM 702 O O . ILE A 1 85 ? -7.028 -2.341 -4.634 1.00 98.25 85 ILE A O 1
ATOM 706 N N . GLU A 1 86 ? -5.666 -3.422 -3.219 1.00 98.31 86 GLU A N 1
ATOM 707 C CA . GLU A 1 86 ? -6.196 -2.800 -2.010 1.00 98.31 86 GLU A CA 1
ATOM 708 C C . GLU A 1 86 ? -5.075 -2.097 -1.246 1.00 98.31 86 GLU A C 1
ATOM 710 O O . GLU A 1 86 ? -4.053 -2.711 -0.933 1.00 98.31 86 GLU A O 1
ATOM 715 N N . TYR A 1 87 ? -5.287 -0.833 -0.887 1.00 98.44 87 TYR A N 1
ATOM 716 C CA . TYR A 1 87 ? -4.483 -0.161 0.130 1.00 98.44 87 TYR A CA 1
ATOM 717 C C . TYR A 1 87 ? -5.104 -0.420 1.498 1.00 98.44 87 TYR A C 1
ATOM 719 O O . TYR A 1 87 ? -6.302 -0.199 1.682 1.00 98.44 87 TYR A O 1
ATOM 727 N N . TRP A 1 88 ? -4.298 -0.864 2.455 1.00 97.62 88 TRP A N 1
ATOM 728 C CA . TRP A 1 88 ? -4.721 -1.145 3.820 1.00 97.62 88 TRP A CA 1
ATOM 729 C C . TRP A 1 88 ? -4.018 -0.215 4.799 1.00 97.62 88 TRP A C 1
ATOM 731 O O . TRP A 1 88 ? -2.800 -0.055 4.759 1.00 97.62 88 TRP A O 1
ATOM 741 N N . TYR A 1 89 ? -4.808 0.345 5.711 1.00 97.38 89 TYR A N 1
ATOM 742 C CA . TYR A 1 89 ? -4.339 1.075 6.877 1.00 97.38 89 TYR A CA 1
ATOM 743 C C . TYR A 1 89 ? -4.773 0.331 8.136 1.00 97.38 89 TYR A C 1
ATOM 745 O O . TYR A 1 89 ? -5.962 0.070 8.338 1.00 97.38 89 TYR A O 1
ATOM 753 N N . LEU A 1 90 ? -3.801 -0.021 8.967 1.00 94.81 90 LEU A N 1
ATOM 754 C CA . LEU A 1 90 ? -3.956 -0.896 10.119 1.00 94.81 90 LEU A CA 1
ATOM 755 C C . LEU A 1 90 ? -3.483 -0.184 11.392 1.00 94.81 90 LEU A C 1
ATOM 757 O O . LEU A 1 90 ? -2.486 0.534 11.399 1.00 94.81 90 LEU A O 1
ATOM 761 N N . ASP A 1 91 ? -4.179 -0.422 12.493 1.00 92.25 91 ASP A N 1
ATOM 762 C CA . ASP A 1 91 ? -3.757 -0.126 13.861 1.00 92.25 91 ASP A CA 1
ATOM 763 C C . ASP A 1 91 ? -4.009 -1.396 14.696 1.00 92.25 91 ASP A C 1
ATOM 765 O O . ASP A 1 91 ? -4.747 -2.283 14.277 1.00 92.25 91 ASP A O 1
ATOM 769 N N . TRP A 1 92 ? -3.403 -1.527 15.876 1.00 85.19 92 TRP A N 1
ATOM 770 C CA . TRP A 1 92 ? -3.34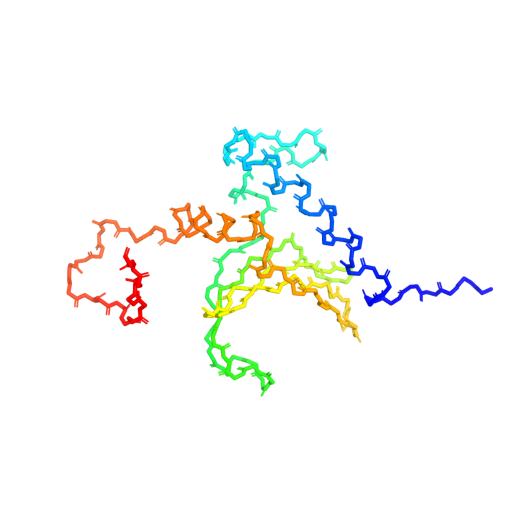8 -2.773 16.664 1.00 85.19 92 TRP A CA 1
ATOM 771 C C . TRP A 1 92 ? -4.667 -3.564 16.785 1.00 85.19 92 TRP A C 1
ATOM 773 O O . TRP A 1 92 ? -4.627 -4.782 16.944 1.00 85.19 92 TRP A O 1
ATOM 783 N N . PHE A 1 93 ? -5.820 -2.887 16.736 1.00 87.62 93 PHE A N 1
ATOM 784 C CA . PHE A 1 93 ? -7.156 -3.488 16.828 1.00 87.62 93 PHE A CA 1
ATOM 785 C C . PHE A 1 93 ? -8.168 -2.889 15.834 1.00 87.62 93 PHE A C 1
ATOM 787 O O . PHE A 1 93 ? -9.373 -3.029 16.039 1.00 87.62 93 PHE A O 1
ATOM 794 N N . ASP A 1 94 ? -7.704 -2.177 14.806 1.00 93.12 94 ASP A N 1
ATOM 795 C CA . ASP A 1 94 ? -8.552 -1.522 13.806 1.00 93.12 94 ASP A CA 1
ATOM 796 C C . ASP A 1 94 ? -7.898 -1.631 12.425 1.00 93.12 94 ASP A C 1
ATOM 798 O O . ASP A 1 94 ? -6.680 -1.714 12.292 1.00 93.12 94 ASP A O 1
ATOM 802 N N . GLY A 1 95 ? -8.708 -1.667 11.381 1.00 94.25 95 GLY A N 1
ATOM 803 C CA . GLY A 1 95 ? -8.223 -1.824 10.025 1.00 94.25 95 GLY A CA 1
ATOM 804 C C . GLY A 1 95 ? -9.249 -1.331 9.030 1.00 94.25 95 GLY A C 1
ATOM 805 O O . GLY A 1 95 ? -10.432 -1.655 9.119 1.00 94.25 95 GLY A O 1
ATOM 806 N N . ALA A 1 96 ? -8.787 -0.558 8.058 1.00 97.12 96 ALA A N 1
ATOM 807 C CA . ALA A 1 96 ? -9.608 -0.094 6.958 1.00 97.12 96 ALA A CA 1
ATOM 808 C C . ALA A 1 96 ? -8.839 -0.209 5.650 1.00 97.12 96 ALA A C 1
ATOM 810 O O . ALA A 1 96 ? -7.608 -0.190 5.624 1.00 97.12 96 ALA A O 1
ATOM 811 N N . LYS A 1 97 ? -9.584 -0.328 4.554 1.00 97.50 97 LYS A N 1
ATOM 812 C CA . LYS A 1 97 ? -9.011 -0.470 3.223 1.00 97.50 97 LYS A CA 1
ATOM 813 C C . LYS A 1 97 ? -9.723 0.397 2.205 1.00 97.50 97 LYS A C 1
ATOM 815 O O . LYS A 1 97 ? -10.906 0.699 2.363 1.00 97.50 97 LYS A O 1
ATOM 820 N N . VAL A 1 98 ? -9.000 0.733 1.147 1.00 98.06 98 VAL A N 1
ATOM 821 C CA . VAL A 1 98 ? -9.518 1.406 -0.044 1.00 98.06 98 VAL A CA 1
ATOM 822 C C . VAL A 1 98 ? -9.160 0.559 -1.259 1.00 98.06 98 VAL A C 1
ATOM 824 O O . VAL A 1 98 ? -8.032 0.079 -1.379 1.00 98.06 98 VAL A O 1
ATOM 827 N N . ASP A 1 99 ? -10.135 0.364 -2.143 1.00 98.19 99 ASP A N 1
ATOM 828 C CA . ASP A 1 99 ? -9.910 -0.244 -3.452 1.00 98.19 99 ASP A CA 1
ATOM 829 C C . ASP A 1 99 ? -9.191 0.768 -4.353 1.00 98.19 99 ASP A C 1
ATOM 831 O O . ASP A 1 99 ? -9.692 1.869 -4.585 1.00 98.19 99 ASP A O 1
ATOM 835 N N . VAL A 1 100 ? -8.004 0.395 -4.827 1.00 98.19 100 VAL A N 1
ATOM 836 C CA . VAL A 1 100 ? -7.147 1.210 -5.699 1.00 98.19 100 VAL A CA 1
ATOM 837 C C . VAL A 1 100 ? -6.900 0.515 -7.040 1.00 98.19 100 VAL A C 1
ATOM 839 O O . VAL A 1 100 ? -5.986 0.875 -7.773 1.00 98.19 100 VAL A O 1
ATOM 842 N N . THR A 1 101 ? -7.726 -0.471 -7.398 1.00 97.88 101 THR A N 1
ATOM 843 C CA . THR A 1 101 ? -7.582 -1.275 -8.625 1.00 97.88 101 THR A CA 1
ATOM 844 C C . THR A 1 101 ? -7.534 -0.421 -9.894 1.00 97.88 101 THR A C 1
ATOM 846 O O . THR A 1 101 ? -6.870 -0.778 -10.862 1.00 97.88 101 THR A O 1
ATOM 849 N N . HIS A 1 102 ? -8.229 0.718 -9.903 1.00 96.50 102 HIS A N 1
ATOM 850 C CA . HIS A 1 102 ? -8.298 1.624 -11.053 1.00 96.50 102 HIS A CA 1
ATOM 851 C C . HIS A 1 102 ? -7.327 2.807 -10.974 1.00 96.50 102 HIS A C 1
ATOM 853 O O . HIS A 1 102 ? -7.369 3.690 -11.830 1.00 96.50 102 HIS A O 1
ATOM 859 N N . GLU A 1 103 ? -6.454 2.834 -9.970 1.00 97.19 103 GLU A N 1
ATOM 860 C CA . GLU A 1 103 ? -5.426 3.855 -9.853 1.00 97.19 103 GLU A CA 1
ATOM 861 C C . GLU A 1 103 ? -4.204 3.490 -10.717 1.00 97.19 103 GLU A C 1
ATOM 863 O O . GLU A 1 103 ? -3.605 2.432 -10.508 1.00 97.19 103 GLU A O 1
ATOM 868 N N . PRO A 1 104 ? -3.767 4.354 -11.655 1.00 97.00 104 PRO A N 1
ATOM 869 C CA . PRO A 1 104 ? -2.637 4.046 -12.537 1.00 97.00 104 PRO A CA 1
ATOM 870 C C . PRO A 1 104 ? -1.336 3.736 -11.790 1.00 97.00 104 PRO A C 1
ATOM 872 O O . PRO A 1 104 ? -0.580 2.859 -12.204 1.00 97.00 104 PRO A O 1
ATOM 875 N N . TRP A 1 105 ? -1.096 4.425 -10.669 1.00 97.50 105 TRP A N 1
ATOM 876 C CA . TRP A 1 105 ? 0.089 4.203 -9.842 1.00 97.50 105 TRP A CA 1
ATOM 877 C C . TRP A 1 105 ? 0.095 2.808 -9.213 1.00 97.50 105 TRP A C 1
ATOM 879 O O . TRP A 1 105 ? 1.167 2.266 -8.989 1.00 97.50 105 TRP A O 1
ATOM 889 N N . ALA A 1 106 ? -1.070 2.215 -8.933 1.00 97.19 106 ALA A N 1
ATOM 890 C CA . ALA A 1 106 ? -1.159 0.939 -8.231 1.00 97.19 106 ALA A CA 1
ATOM 891 C C . ALA A 1 106 ? -0.751 -0.229 -9.136 1.00 97.19 106 ALA A C 1
ATOM 893 O O . ALA A 1 106 ? 0.017 -1.089 -8.713 1.00 97.19 106 ALA A O 1
ATOM 894 N N . ALA A 1 107 ? -1.213 -0.229 -10.390 1.00 95.38 107 ALA A N 1
ATOM 895 C CA . ALA A 1 107 ? -0.780 -1.210 -11.385 1.00 95.38 107 ALA A CA 1
ATOM 896 C C . ALA A 1 107 ? 0.719 -1.063 -11.690 1.00 95.38 107 ALA A C 1
ATOM 898 O O . ALA A 1 107 ? 1.462 -2.035 -11.594 1.00 95.38 107 ALA A O 1
ATOM 899 N N . TRP A 1 108 ? 1.172 0.171 -11.947 1.00 97.38 108 TRP A N 1
ATOM 900 C CA . TRP A 1 108 ? 2.589 0.468 -12.171 1.00 97.38 108 TRP A CA 1
ATOM 901 C C . TRP A 1 108 ? 3.475 0.018 -10.999 1.00 97.38 108 TRP A C 1
ATOM 903 O O . TRP A 1 108 ? 4.540 -0.556 -11.218 1.00 97.38 108 TRP A O 1
ATOM 913 N N . LEU A 1 109 ? 3.022 0.239 -9.759 1.00 97.19 109 LEU A N 1
ATOM 914 C CA . LEU A 1 109 ? 3.756 -0.126 -8.550 1.00 97.19 109 LEU A CA 1
ATOM 915 C C . LEU A 1 109 ? 3.988 -1.639 -8.453 1.00 97.19 109 LEU A C 1
ATOM 917 O O . LEU A 1 109 ? 5.058 -2.057 -8.023 1.00 97.19 109 LEU A O 1
ATOM 921 N N . PHE A 1 110 ? 3.013 -2.464 -8.841 1.00 95.75 110 PHE A N 1
ATOM 922 C CA . PHE A 1 110 ? 3.204 -3.914 -8.846 1.00 95.75 110 PHE A CA 1
ATOM 923 C C . PHE A 1 110 ? 4.288 -4.329 -9.840 1.00 95.75 110 PHE A C 1
ATOM 925 O O . PHE A 1 110 ? 5.220 -5.027 -9.449 1.00 95.75 110 PHE A O 1
ATOM 932 N N . ASP A 1 111 ? 4.184 -3.861 -11.087 1.00 94.69 111 ASP A N 1
ATOM 933 C CA . ASP A 1 111 ? 5.110 -4.227 -12.162 1.00 94.69 111 ASP A CA 1
ATOM 934 C C . ASP A 1 111 ? 6.552 -3.851 -11.795 1.00 94.69 111 ASP A C 1
ATOM 936 O O . ASP A 1 111 ? 7.458 -4.679 -11.879 1.00 94.69 111 ASP A O 1
ATOM 940 N N . VAL A 1 112 ? 6.760 -2.625 -11.302 1.00 95.25 112 VAL A N 1
ATOM 941 C CA . VAL A 1 112 ? 8.098 -2.148 -10.934 1.00 95.25 112 VAL A CA 1
ATOM 942 C C . VAL A 1 112 ? 8.655 -2.867 -9.701 1.00 95.25 112 VAL A C 1
ATOM 944 O O . VAL A 1 112 ? 9.830 -3.219 -9.685 1.00 95.25 112 VAL A O 1
ATOM 947 N N . LEU A 1 113 ? 7.842 -3.132 -8.670 1.00 94.81 113 LEU A N 1
ATOM 948 C CA . LEU A 1 113 ? 8.308 -3.860 -7.483 1.00 94.81 113 LEU A CA 1
ATOM 949 C C . LEU A 1 113 ? 8.628 -5.318 -7.808 1.00 94.81 113 LEU A C 1
ATOM 951 O O . LEU A 1 113 ? 9.579 -5.866 -7.252 1.00 94.81 113 LEU A O 1
ATOM 955 N N . PHE A 1 114 ? 7.847 -5.944 -8.686 1.00 92.50 114 PHE A N 1
ATOM 956 C CA . PHE A 1 114 ? 8.093 -7.311 -9.122 1.00 92.50 114 PHE A CA 1
ATOM 957 C C . PHE A 1 114 ? 9.435 -7.418 -9.852 1.00 92.50 114 PHE A C 1
ATOM 959 O O . PHE A 1 114 ? 10.264 -8.241 -9.465 1.00 92.50 114 PHE A O 1
ATOM 966 N N . ASP A 1 115 ? 9.695 -6.525 -10.810 1.00 91.69 115 ASP A N 1
ATOM 967 C CA . ASP A 1 115 ? 10.972 -6.472 -11.533 1.00 91.69 115 ASP A CA 1
ATOM 968 C C . ASP A 1 115 ? 12.167 -6.181 -10.610 1.00 91.69 115 ASP A C 1
ATOM 970 O O . ASP A 1 115 ? 13.227 -6.797 -10.748 1.00 91.69 115 ASP A O 1
ATOM 974 N N . LEU A 1 116 ? 12.005 -5.259 -9.654 1.00 90.12 116 LEU A N 1
ATOM 975 C CA . LEU A 1 116 ? 13.083 -4.842 -8.753 1.00 90.12 116 LEU A CA 1
ATOM 976 C C . LEU A 1 116 ? 13.397 -5.868 -7.657 1.00 90.12 116 LEU A C 1
ATOM 978 O O . LEU A 1 116 ? 14.560 -6.021 -7.284 1.00 90.12 116 LEU A O 1
ATOM 982 N N . LEU A 1 117 ? 12.381 -6.532 -7.096 1.00 88.25 117 LEU A N 1
ATOM 983 C CA . LEU A 1 117 ? 12.506 -7.261 -5.825 1.00 88.25 117 LEU A CA 1
ATOM 984 C C . LEU A 1 117 ? 12.236 -8.765 -5.927 1.00 88.25 117 LEU A C 1
ATOM 986 O O . LEU A 1 117 ? 12.549 -9.493 -4.985 1.00 88.25 117 LEU A O 1
ATOM 990 N N . VAL A 1 118 ? 11.666 -9.246 -7.034 1.00 85.25 118 VAL A N 1
ATOM 991 C CA . VAL A 1 118 ? 11.339 -10.671 -7.245 1.00 85.25 118 VAL A CA 1
ATOM 992 C C . VAL A 1 118 ? 12.241 -11.288 -8.318 1.00 85.25 118 VAL A C 1
ATOM 994 O O . VAL A 1 118 ? 11.915 -12.315 -8.897 1.00 85.25 118 VAL A O 1
ATOM 997 N N . HIS A 1 119 ? 13.407 -10.688 -8.574 1.00 67.00 119 HIS A N 1
ATOM 998 C CA . HIS A 1 119 ? 14.361 -11.205 -9.549 1.00 67.00 119 HIS A CA 1
ATOM 999 C C . HIS A 1 119 ? 14.725 -12.664 -9.230 1.00 67.00 119 HIS A C 1
ATOM 1001 O O . HIS A 1 119 ? 15.365 -12.941 -8.211 1.00 67.00 119 HIS A O 1
ATOM 1007 N N . GLU A 1 120 ? 14.325 -13.586 -10.109 1.00 55.38 120 GLU A N 1
ATOM 1008 C CA . GLU A 1 120 ? 14.837 -14.953 -10.120 1.00 55.38 120 GLU A CA 1
ATOM 1009 C C . GLU A 1 120 ? 16.361 -14.858 -10.242 1.00 55.38 120 GLU A C 1
ATOM 1011 O O . GLU A 1 120 ? 16.876 -14.263 -11.199 1.00 55.38 120 GLU A O 1
ATOM 1016 N N . PRO A 1 121 ? 17.130 -15.373 -9.273 1.00 51.00 121 PRO A N 1
ATOM 1017 C CA . PRO A 1 121 ? 18.562 -15.413 -9.435 1.00 51.00 121 PRO A CA 1
ATOM 1018 C C . PRO A 1 121 ? 18.878 -16.271 -10.662 1.00 51.00 121 PRO A C 1
ATOM 1020 O O . PRO A 1 121 ? 18.410 -17.401 -10.766 1.00 51.00 121 PRO A O 1
ATOM 1023 N N . CYS A 1 122 ? 19.726 -15.771 -11.561 1.00 47.56 122 CYS A N 1
ATOM 1024 C CA . CYS A 1 122 ? 20.198 -16.444 -12.780 1.00 47.56 122 CYS A CA 1
ATOM 1025 C C . CYS A 1 122 ? 20.994 -17.755 -12.551 1.00 47.56 122 CYS A C 1
ATOM 1027 O O . CYS A 1 122 ? 21.752 -18.186 -13.416 1.00 47.56 122 CYS A O 1
ATOM 1029 N N . TRP A 1 123 ? 20.853 -18.368 -11.375 1.00 52.94 123 TRP A N 1
ATOM 1030 C CA . TRP A 1 123 ? 21.412 -19.654 -10.970 1.00 52.94 123 TRP A CA 1
ATOM 1031 C C . TRP A 1 123 ? 20.347 -20.663 -10.506 1.00 52.94 123 TRP A C 1
ATOM 1033 O O . TRP A 1 123 ? 20.721 -21.740 -10.047 1.00 52.94 123 TRP A O 1
ATOM 1043 N N . MET A 1 124 ? 19.048 -20.357 -10.620 1.00 47.66 124 MET A N 1
ATOM 1044 C CA . MET A 1 124 ? 18.043 -21.419 -10.694 1.00 47.66 124 MET A CA 1
ATOM 1045 C C . MET A 1 124 ? 18.142 -22.064 -12.078 1.00 47.66 124 MET A C 1
ATOM 1047 O O . MET A 1 124 ? 17.925 -21.403 -13.091 1.00 47.66 124 MET A O 1
ATOM 1051 N N . ASP A 1 125 ? 18.563 -23.329 -12.109 1.00 49.31 125 ASP A N 1
ATOM 1052 C CA . ASP A 1 125 ? 18.546 -24.155 -13.315 1.00 49.31 125 ASP A CA 1
ATOM 1053 C C . ASP A 1 125 ? 17.104 -24.241 -13.856 1.00 49.31 125 ASP A C 1
ATOM 1055 O O . ASP A 1 125 ? 16.157 -24.315 -13.072 1.00 49.31 125 ASP A O 1
ATOM 1059 N N . ASP A 1 126 ? 16.955 -24.256 -15.186 1.00 55.97 126 ASP A N 1
ATOM 1060 C CA . ASP A 1 126 ? 15.699 -24.175 -15.965 1.00 55.97 126 ASP A CA 1
ATOM 1061 C C . ASP A 1 126 ? 14.605 -25.234 -15.632 1.00 55.97 126 ASP A C 1
ATOM 1063 O O . ASP A 1 126 ? 13.572 -25.280 -16.297 1.00 55.97 126 ASP A O 1
ATOM 1067 N N . ASP A 1 127 ? 14.801 -26.098 -14.631 1.00 55.47 127 ASP A N 1
ATOM 1068 C CA . ASP A 1 127 ? 13.956 -27.267 -14.341 1.00 55.47 127 ASP A CA 1
ATOM 1069 C C . ASP A 1 127 ? 12.956 -27.090 -13.172 1.00 55.47 127 ASP A C 1
ATOM 1071 O O . ASP A 1 127 ? 12.136 -27.984 -12.950 1.00 55.47 127 ASP A O 1
ATOM 1075 N N . ASP A 1 128 ? 12.956 -25.964 -12.447 1.00 51.66 128 ASP A N 1
ATOM 1076 C CA . ASP A 1 128 ? 11.992 -25.683 -11.361 1.00 51.66 128 ASP A CA 1
ATOM 1077 C C . ASP A 1 128 ? 11.081 -24.485 -11.712 1.00 51.66 128 ASP A C 1
ATOM 1079 O O . ASP A 1 128 ? 11.191 -23.398 -11.151 1.00 51.66 128 ASP A O 1
ATOM 1083 N N . GLU A 1 129 ? 10.145 -24.667 -12.653 1.00 52.50 129 GLU A N 1
ATOM 1084 C CA . GLU A 1 129 ? 9.086 -23.676 -12.912 1.00 52.50 129 GLU A CA 1
ATOM 1085 C C . GLU A 1 129 ? 8.127 -23.551 -11.706 1.00 52.50 129 GLU A C 1
ATOM 1087 O O . GLU A 1 129 ? 7.406 -24.510 -11.386 1.00 52.50 129 GLU A O 1
ATOM 1092 N N . PRO A 1 130 ? 7.966 -22.363 -11.088 1.00 49.38 130 PRO A N 1
ATOM 1093 C CA . PRO A 1 130 ? 6.872 -22.129 -10.171 1.00 49.38 130 PRO A CA 1
ATOM 1094 C C . PRO A 1 130 ? 5.629 -21.712 -10.969 1.00 49.38 130 PRO A C 1
ATOM 1096 O O . PRO A 1 130 ? 5.383 -20.550 -11.278 1.00 49.38 130 PRO A O 1
ATOM 1099 N N . ASN A 1 131 ? 4.826 -22.719 -11.306 1.00 49.12 131 ASN A N 1
ATOM 1100 C CA . ASN A 1 131 ? 3.363 -22.682 -11.275 1.00 49.12 131 ASN A CA 1
ATOM 1101 C C . ASN A 1 131 ? 2.658 -21.300 -11.347 1.00 49.12 131 ASN A C 1
ATOM 1103 O O . ASN A 1 131 ? 2.226 -20.731 -10.345 1.00 49.12 131 ASN A O 1
ATOM 1107 N N . GLY A 1 132 ? 2.297 -20.918 -12.575 1.00 51.09 132 GLY A N 1
ATOM 1108 C CA . GLY A 1 132 ? 0.910 -20.549 -12.870 1.00 51.09 132 GLY A CA 1
ATOM 1109 C C . GLY A 1 132 ? 0.490 -19.105 -12.610 1.00 51.09 132 GLY A C 1
ATOM 1110 O O . GLY A 1 132 ? -0.466 -18.881 -11.876 1.00 51.09 132 GLY A O 1
ATOM 1111 N N . TRP A 1 133 ? 1.094 -18.156 -13.324 1.00 46.41 133 TRP A N 1
ATOM 1112 C CA . TRP A 1 133 ? 0.449 -16.890 -13.692 1.00 46.41 133 TRP A CA 1
ATOM 1113 C C . TRP A 1 133 ? 0.756 -16.589 -15.156 1.00 46.41 133 TRP A C 1
ATOM 1115 O O . TRP A 1 133 ? 1.698 -15.880 -15.489 1.00 46.41 133 TRP A O 1
ATOM 1125 N N . GLY A 1 134 ? -0.029 -17.187 -16.055 1.00 37.44 134 GLY A N 1
ATOM 1126 C CA . GLY A 1 134 ? -0.004 -16.812 -17.463 1.00 37.44 134 GLY A CA 1
ATOM 1127 C C . GLY A 1 134 ? -0.469 -15.366 -17.602 1.00 37.44 134 GLY A C 1
ATOM 1128 O O . GLY A 1 134 ? -1.649 -15.077 -17.406 1.00 37.44 134 GLY A O 1
ATOM 1129 N N . LEU A 1 135 ? 0.462 -14.471 -17.928 1.00 38.09 135 LEU A N 1
ATOM 1130 C CA . LEU A 1 135 ? 0.171 -13.142 -18.450 1.00 38.09 135 LEU A CA 1
ATOM 1131 C C . LEU A 1 135 ? -0.770 -13.301 -19.652 1.00 38.09 135 LEU A C 1
ATOM 1133 O O . LEU A 1 135 ? -0.373 -13.789 -20.708 1.00 38.09 135 LEU A O 1
ATOM 1137 N N . ILE A 1 136 ? -2.035 -12.912 -19.486 1.00 41.88 136 ILE A N 1
ATOM 1138 C CA . ILE A 1 136 ? -2.936 -12.682 -20.613 1.00 41.88 136 ILE A CA 1
ATOM 1139 C C . ILE A 1 136 ? -2.528 -11.331 -21.196 1.00 41.88 136 ILE A C 1
ATOM 1141 O O . ILE A 1 136 ? -3.037 -10.286 -20.796 1.00 41.88 136 ILE A O 1
ATOM 1145 N N . THR A 1 137 ? -1.576 -11.353 -22.121 1.00 38.78 137 THR A N 1
ATOM 1146 C CA . THR A 1 137 ? -1.433 -10.291 -23.112 1.00 38.78 137 THR A CA 1
ATOM 1147 C C . THR A 1 137 ? -2.458 -10.557 -24.214 1.00 38.78 137 THR A C 1
ATOM 1149 O O . THR A 1 137 ? -2.482 -11.629 -24.820 1.00 38.78 137 THR A O 1
ATOM 1152 N N . ALA A 1 138 ? -3.376 -9.607 -24.391 1.00 34.59 138 ALA A N 1
ATOM 1153 C CA . ALA A 1 138 ? -4.289 -9.558 -25.530 1.00 34.59 138 ALA A CA 1
ATOM 1154 C C . ALA A 1 138 ? -3.584 -8.978 -26.762 1.00 34.59 138 ALA A C 1
ATOM 1156 O O . ALA A 1 138 ? -2.695 -8.115 -26.573 1.00 34.59 138 ALA A O 1
#

Secondary structure (DSSP, 8-state):
-PPPPPHHHHHHHHHHHHHHHHHHHHHH-TT---TTTT---HHHHSSEEEEE-TTSSTT--S-EEEEE---SSSEEEEEE-SS-EEEEEEETTEEEEEE-TT-HHHHHHHHHHHHHH----TTS-TT-----------

Foldseek 3Di:
DPPDDAQANCQVVVVVVVVVVLVVCVVVNQQDADPPVQRDGNQSQFPDWDKDCAPPDVPGRFIWIKTWRDDEAWTWIWTGGPQWIWIKTDYPPGIDIDTCRVPPSRVVSVVVCCVVPVDDPPPPDPPDDPDDDPPPDD

Sequence (138 aa):
MTNRKTCSDLVEQCMKDRAEDFKFWMEFGPEARIEDGKGSNLDEYGLGFNRVSAHTFDDQPEAYYRYQLSWGGPSDEVRFFQNRIEYWYLDWFDGAKVDVTHEPWAAWLFDVLFDLLVHEPCWMDDDDEPNGWGLITA

Radius of gyration: 16.52 Å; chains: 1; bounding box: 34×42×50 Å

pLDDT: mean 85.15, std 17.79, range [34.59, 98.44]